Protein AF-A0A481UF11-F1 (afdb_monomer)

Mean predicted aligned error: 14.2 Å

Solvent-accessible surface area (backbone atoms only — not comparable to full-atom values): 9471 Å² total; per-residue (Å²): 133,74,97,80,76,71,58,74,70,55,51,53,53,55,53,54,50,55,52,45,60,68,52,44,58,59,55,49,49,56,69,76,45,82,70,84,82,87,79,93,60,61,72,66,69,70,45,41,66,61,52,52,53,53,50,49,52,51,52,52,50,58,59,70,66,62,57,94,82,57,83,57,68,58,71,79,41,43,70,60,53,51,37,62,72,48,56,70,48,44,66,57,54,62,49,58,66,55,51,53,56,56,52,58,51,48,54,52,44,47,54,50,44,58,67,33,53,48,33,56,74,35,64,58,44,52,50,53,52,50,53,52,51,50,55,51,52,53,56,54,59,75,46,44,70,65,55,52,53,55,52,51,52,53,51,52,54,59,73,75,105

InterPro domains:
  IPR010934 NADH dehydrogenase subunit 5, C-terminal [PF06455] (3-161)

Foldseek 3Di:
DDPPDDDPVVVVVVVVVVVCVVVVVVVVCCVVPVDDDDDDDDPCVVCVVVVVVVVVVVVVVVVVPPDPPPPDPCVVVVVVVVCVVCVNVVVVCVPVVPPVVVVVVVVVCCVPPVVNPCCCVDDVVVVVVVVVVVVVVVVVVVCVVVVVVVVVVVVVVVVVD

Organism: NCBI:txid2545192

Radius of gyration: 43.4 Å; Cα contacts (8 Å, |Δi|>4): 19; chains: 1; bounding box: 105×47×104 Å

pLDDT: mean 84.12, std 10.59, range [31.5, 96.81]

Structure (mmCIF, N/CA/C/O backbone):
data_AF-A0A481UF11-F1
#
_entry.id   AF-A0A481UF11-F1
#
loop_
_atom_site.group_PDB
_atom_site.id
_atom_site.type_symbol
_atom_site.label_atom_id
_atom_site.label_alt_id
_atom_site.label_comp_id
_atom_site.label_asym_id
_atom_site.label_entity_id
_atom_site.label_seq_id
_atom_site.pdbx_PDB_ins_code
_atom_site.Cartn_x
_atom_site.Cartn_y
_atom_site.Cartn_z
_atom_site.occupancy
_atom_site.B_iso_or_equiv
_atom_site.auth_seq_id
_atom_site.auth_comp_id
_atom_site.auth_asym_id
_atom_site.auth_atom_id
_atom_site.pdbx_PDB_model_num
ATOM 1 N N . PHE A 1 1 ? 36.991 -6.828 -10.185 1.00 45.00 1 PHE A N 1
ATOM 2 C CA . PHE A 1 1 ? 36.605 -7.565 -8.972 1.00 45.00 1 PHE A CA 1
ATOM 3 C C . PHE A 1 1 ? 37.321 -8.892 -8.979 1.00 45.00 1 PHE A C 1
ATOM 5 O O . PHE A 1 1 ? 37.055 -9.741 -9.819 1.00 45.00 1 PHE A O 1
ATOM 12 N N . SER A 1 2 ? 38.340 -8.981 -8.139 1.00 31.50 2 SER A N 1
ATOM 13 C CA . SER A 1 2 ? 39.109 -10.188 -7.877 1.00 31.50 2 SER A CA 1
ATOM 14 C C . SER A 1 2 ? 38.184 -11.321 -7.431 1.00 31.50 2 SER A C 1
ATOM 16 O O . SER A 1 2 ? 37.355 -11.120 -6.551 1.00 31.50 2 SER A O 1
ATOM 18 N N . LEU A 1 3 ? 38.368 -12.520 -7.985 1.00 50.72 3 LEU A N 1
ATOM 19 C CA . LEU A 1 3 ? 37.760 -13.791 -7.547 1.00 50.72 3 LEU A CA 1
ATOM 20 C C . LEU A 1 3 ? 38.248 -14.242 -6.148 1.00 50.72 3 LEU A C 1
ATOM 22 O O . LEU A 1 3 ? 38.337 -15.431 -5.865 1.00 50.72 3 LEU A O 1
ATOM 26 N N . LEU A 1 4 ? 38.626 -13.296 -5.290 1.00 56.78 4 LEU A N 1
ATOM 27 C CA . LEU A 1 4 ? 39.258 -13.526 -3.991 1.00 56.78 4 LEU A CA 1
ATOM 28 C C . LEU A 1 4 ? 38.323 -13.219 -2.813 1.00 56.78 4 LEU A C 1
ATOM 30 O O . LEU A 1 4 ? 38.804 -13.136 -1.690 1.00 56.78 4 LEU A O 1
ATOM 34 N N . ASP A 1 5 ? 37.009 -13.101 -3.042 1.00 55.34 5 ASP A N 1
ATOM 35 C CA . ASP A 1 5 ? 36.042 -12.879 -1.963 1.00 55.34 5 ASP A CA 1
ATOM 36 C C . ASP A 1 5 ? 35.141 -14.093 -1.673 1.00 55.34 5 ASP A C 1
ATOM 38 O O . ASP A 1 5 ? 34.208 -14.426 -2.401 1.00 55.34 5 ASP A O 1
ATOM 42 N N . SER A 1 6 ? 35.413 -14.652 -0.489 1.00 65.12 6 SER A N 1
ATOM 43 C CA . SER A 1 6 ? 34.509 -15.221 0.526 1.00 65.12 6 SER A CA 1
ATOM 44 C C . SER A 1 6 ? 33.738 -16.529 0.260 1.00 65.12 6 SER A C 1
ATOM 46 O O . SER A 1 6 ? 32.756 -16.588 -0.468 1.00 65.12 6 SER A O 1
ATOM 48 N N . SER A 1 7 ? 34.126 -17.552 1.036 1.00 75.06 7 SER A N 1
ATOM 49 C CA . SER A 1 7 ? 33.456 -18.835 1.317 1.00 75.06 7 SER A CA 1
ATOM 50 C C . SER A 1 7 ? 32.977 -19.656 0.107 1.00 75.06 7 SER A C 1
ATOM 52 O O . SER A 1 7 ? 32.045 -19.293 -0.608 1.00 75.06 7 SER A O 1
ATOM 54 N N . GLU A 1 8 ? 33.534 -20.860 -0.061 1.00 78.00 8 GLU A N 1
ATOM 55 C CA . GLU A 1 8 ? 33.107 -21.795 -1.117 1.00 78.00 8 GLU A CA 1
ATOM 56 C C . GLU A 1 8 ? 31.597 -22.080 -1.108 1.00 78.00 8 GLU A C 1
ATOM 58 O O . GLU A 1 8 ? 31.006 -22.324 -2.159 1.00 78.00 8 GLU A O 1
ATOM 63 N N . LEU A 1 9 ? 30.961 -22.048 0.068 1.00 82.44 9 LEU A N 1
ATOM 64 C CA . LEU A 1 9 ? 29.522 -22.271 0.220 1.00 82.44 9 LEU A CA 1
ATOM 65 C C . LEU A 1 9 ? 28.692 -21.169 -0.455 1.00 82.44 9 LEU A C 1
ATOM 67 O O . LEU A 1 9 ? 27.727 -21.481 -1.153 1.00 82.44 9 LEU A O 1
ATOM 71 N N . MET A 1 10 ? 29.083 -19.900 -0.310 1.00 86.31 10 MET A N 1
ATOM 72 C CA . MET A 1 10 ? 28.387 -18.789 -0.963 1.00 86.31 10 MET A CA 1
ATOM 73 C C . MET A 1 10 ? 28.589 -18.830 -2.480 1.00 86.31 10 MET A C 1
ATOM 75 O O . MET A 1 10 ? 27.622 -18.688 -3.227 1.00 86.31 10 MET A O 1
ATOM 79 N N . LEU A 1 11 ? 29.812 -19.116 -2.941 1.00 83.56 11 LEU A N 1
ATOM 80 C CA . LEU A 1 11 ? 30.114 -19.243 -4.371 1.00 83.56 11 LEU A CA 1
ATOM 81 C C . LEU A 1 11 ? 29.326 -20.385 -5.029 1.00 83.56 11 LEU A C 1
ATOM 83 O O . LEU A 1 11 ? 28.784 -20.203 -6.119 1.00 83.56 11 LEU A O 1
ATOM 87 N N . LYS A 1 12 ? 29.189 -21.535 -4.351 1.00 83.81 12 LYS A N 1
ATOM 88 C CA . LYS A 1 12 ? 28.344 -22.649 -4.819 1.00 83.81 12 LYS A CA 1
ATOM 89 C C . LYS A 1 12 ? 26.872 -22.233 -4.931 1.00 83.81 12 LYS A C 1
ATOM 91 O O . LYS A 1 12 ? 26.229 -22.556 -5.928 1.00 83.81 12 LYS A O 1
ATOM 96 N N . GLY A 1 13 ? 26.355 -21.475 -3.960 1.00 86.38 13 GLY A N 1
ATOM 97 C CA . GLY A 1 13 ? 24.985 -20.948 -3.984 1.00 86.38 13 GLY A CA 1
ATOM 98 C C . GLY A 1 13 ? 24.738 -19.944 -5.115 1.00 86.38 13 GLY A C 1
ATOM 99 O O . GLY A 1 13 ? 23.799 -20.103 -5.894 1.00 86.38 13 GLY A O 1
ATOM 100 N N . MET A 1 14 ? 25.610 -18.941 -5.259 1.00 88.94 14 MET A N 1
ATOM 101 C CA . MET A 1 14 ? 25.500 -17.928 -6.317 1.00 88.94 14 MET A CA 1
ATOM 102 C C . MET A 1 14 ? 25.657 -18.545 -7.714 1.00 88.94 14 MET A C 1
ATOM 104 O O . MET A 1 14 ? 24.909 -18.194 -8.624 1.00 88.94 14 MET A O 1
ATOM 108 N N . GLY A 1 15 ? 26.572 -19.507 -7.881 1.00 86.94 15 GLY A N 1
ATOM 109 C CA . GLY A 1 15 ? 26.762 -20.230 -9.141 1.00 86.94 15 GLY A CA 1
ATOM 110 C C . GLY A 1 15 ? 25.525 -21.026 -9.569 1.00 86.94 15 GLY A C 1
ATOM 111 O O . GLY A 1 15 ? 25.126 -20.961 -10.732 1.00 86.94 15 GLY A O 1
ATOM 112 N N . GLY A 1 16 ? 24.868 -21.709 -8.624 1.00 89.38 16 GLY A N 1
ATOM 113 C CA . GLY A 1 16 ? 23.602 -22.399 -8.882 1.00 89.38 16 GLY A CA 1
ATOM 114 C C . GLY A 1 16 ? 22.496 -21.444 -9.343 1.00 89.38 16 GLY A C 1
ATOM 115 O O . GLY A 1 16 ? 21.798 -21.731 -10.316 1.00 89.38 16 GLY A O 1
ATOM 116 N N . LEU A 1 17 ? 22.376 -20.275 -8.706 1.00 89.75 17 LEU A N 1
ATOM 117 C CA . LEU A 1 17 ? 21.393 -19.258 -9.094 1.00 89.75 17 LEU A CA 1
ATOM 118 C C . LEU A 1 17 ? 21.642 -18.716 -10.509 1.00 89.75 17 LEU A C 1
ATOM 120 O O . LEU A 1 17 ? 20.696 -18.611 -11.286 1.00 89.75 17 LEU A O 1
ATOM 124 N N . ILE A 1 18 ? 22.895 -18.424 -10.878 1.00 90.38 18 ILE A N 1
ATOM 125 C CA . ILE A 1 18 ? 23.234 -17.935 -12.228 1.00 90.38 18 ILE A CA 1
ATOM 126 C C . ILE A 1 18 ? 22.834 -18.963 -13.293 1.00 90.38 18 ILE A C 1
ATOM 128 O O . ILE A 1 18 ? 22.246 -18.596 -14.311 1.00 90.38 18 ILE A O 1
ATOM 132 N N . PHE A 1 19 ? 23.091 -20.251 -13.044 1.00 90.06 19 PHE A N 1
ATOM 133 C CA . PHE A 1 19 ? 22.690 -21.318 -13.959 1.00 90.06 19 PHE A CA 1
ATOM 134 C C . PHE A 1 19 ? 21.167 -21.343 -14.165 1.00 90.06 19 PHE A C 1
ATOM 136 O O . PHE A 1 19 ? 20.691 -21.364 -15.302 1.00 90.06 19 PHE A O 1
ATOM 143 N N . PHE A 1 20 ? 20.389 -21.258 -13.082 1.00 90.62 20 PHE A N 1
ATOM 144 C CA . PHE A 1 20 ? 18.928 -21.232 -13.177 1.00 90.62 20 PHE A CA 1
ATOM 145 C C . PHE A 1 20 ? 18.383 -19.994 -13.886 1.00 90.62 20 PHE A C 1
ATOM 147 O O . PHE A 1 20 ? 17.392 -20.112 -14.598 1.00 90.62 20 PHE A O 1
ATOM 154 N N . VAL A 1 21 ? 19.008 -18.824 -1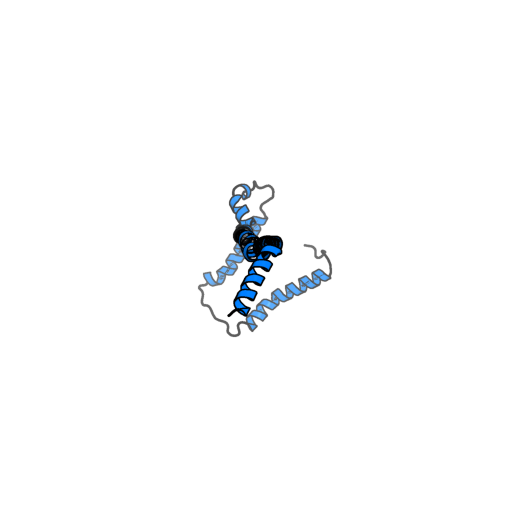3.749 1.00 91.00 21 VAL A N 1
ATOM 155 C CA . VAL A 1 21 ? 18.550 -17.616 -14.455 1.00 91.00 21 VAL A CA 1
ATOM 156 C C . VAL A 1 21 ? 18.711 -17.765 -15.973 1.00 91.00 21 VAL A C 1
ATOM 158 O O . VAL A 1 21 ? 17.816 -17.369 -16.719 1.00 91.00 21 VAL A O 1
ATOM 161 N N . ILE A 1 22 ? 19.804 -18.380 -16.439 1.00 89.62 22 ILE A N 1
ATOM 162 C CA . ILE A 1 22 ? 20.081 -18.554 -17.875 1.00 89.62 22 ILE A CA 1
ATOM 163 C C . ILE A 1 22 ? 19.130 -19.581 -18.508 1.00 89.62 22 ILE A C 1
ATOM 165 O O . ILE A 1 22 ? 18.548 -19.319 -19.559 1.00 89.62 22 ILE A O 1
ATOM 169 N N . PHE A 1 23 ? 18.960 -20.746 -17.877 1.00 90.69 23 PHE A N 1
ATOM 170 C CA . PHE A 1 23 ? 18.154 -21.837 -18.442 1.00 90.69 23 PHE A CA 1
ATOM 171 C C . PHE A 1 23 ? 16.672 -21.770 -18.058 1.00 90.69 23 PHE A C 1
ATOM 173 O O . PHE A 1 23 ? 15.813 -22.217 -18.812 1.00 90.69 23 PHE A O 1
ATOM 180 N N . GLY A 1 24 ? 16.345 -21.212 -16.894 1.00 92.00 24 GLY A N 1
ATOM 181 C CA . GLY A 1 24 ? 14.988 -21.220 -16.351 1.00 92.00 24 GLY A CA 1
ATOM 182 C C . GLY A 1 24 ? 14.006 -20.438 -17.215 1.00 92.00 24 GLY A C 1
ATOM 183 O O . GLY A 1 24 ? 12.915 -20.928 -17.488 1.00 92.00 24 GLY A O 1
ATOM 184 N N . GLY A 1 25 ? 14.400 -19.261 -17.707 1.00 85.56 25 GLY A N 1
ATOM 185 C CA . GLY A 1 25 ? 13.520 -18.428 -18.531 1.00 85.56 25 GLY A CA 1
ATOM 186 C C . GLY A 1 25 ? 13.092 -19.110 -19.834 1.00 85.56 25 GLY A C 1
ATOM 187 O O . GLY A 1 25 ? 11.909 -19.101 -20.176 1.00 85.56 25 GLY A O 1
ATOM 188 N N . SER A 1 26 ? 14.030 -19.754 -20.537 1.00 83.19 26 SER A N 1
ATOM 189 C CA . SER A 1 26 ? 13.737 -20.461 -21.789 1.00 83.19 26 SER A CA 1
ATOM 190 C C . SER A 1 26 ? 12.904 -21.720 -21.546 1.00 83.19 26 SER A C 1
ATOM 192 O O . SER A 1 26 ? 11.875 -21.894 -22.199 1.00 83.19 26 SER A O 1
ATOM 194 N N . LEU A 1 27 ? 13.269 -22.538 -20.553 1.00 88.81 27 LEU A N 1
ATOM 195 C CA . LEU A 1 27 ? 12.530 -23.755 -20.200 1.00 88.81 27 LEU A CA 1
ATOM 196 C C . LEU A 1 27 ? 11.084 -23.455 -19.783 1.00 88.81 27 LEU A C 1
ATOM 198 O O . LEU A 1 27 ? 10.157 -24.106 -20.262 1.00 88.81 27 LEU A O 1
ATOM 202 N N . ILE A 1 28 ? 10.874 -22.446 -18.932 1.00 87.50 28 ILE A N 1
ATOM 203 C CA . ILE A 1 28 ? 9.533 -22.060 -18.469 1.00 87.50 28 ILE A CA 1
ATOM 204 C C . ILE A 1 28 ? 8.702 -21.516 -19.632 1.00 87.50 28 ILE A C 1
ATOM 206 O O . ILE A 1 28 ? 7.527 -21.859 -19.745 1.00 87.50 28 ILE A O 1
ATOM 210 N N . SER A 1 29 ? 9.295 -20.723 -20.531 1.00 86.06 29 SER A N 1
ATOM 211 C CA . SER A 1 29 ? 8.566 -20.191 -21.688 1.00 86.06 29 SER A CA 1
ATOM 212 C C . SER A 1 29 ? 8.038 -21.294 -22.611 1.00 86.06 29 SER A C 1
ATOM 214 O O . SER A 1 29 ? 6.901 -21.204 -23.069 1.00 86.06 29 SER A O 1
ATOM 216 N N . TRP A 1 30 ? 8.813 -22.364 -22.821 1.00 84.81 30 TRP A N 1
ATOM 217 C CA . TRP A 1 30 ? 8.397 -23.512 -23.630 1.00 84.81 30 TRP A CA 1
ATOM 218 C C . TRP A 1 30 ? 7.336 -24.373 -22.944 1.00 84.81 30 TRP A C 1
ATOM 220 O O . TRP A 1 30 ? 6.458 -24.902 -23.619 1.00 84.81 30 TRP A O 1
ATOM 230 N N . LEU A 1 31 ? 7.394 -24.507 -21.615 1.00 87.25 31 LEU A N 1
ATOM 231 C CA . LEU A 1 31 ? 6.401 -25.272 -20.856 1.00 87.25 31 LEU A CA 1
ATOM 232 C C . LEU A 1 31 ? 5.058 -24.540 -20.742 1.00 87.25 31 LEU A C 1
ATOM 234 O O . LEU A 1 31 ? 4.009 -25.165 -20.869 1.00 87.25 31 LEU A O 1
ATOM 238 N N . VAL A 1 32 ? 5.082 -23.230 -20.482 1.00 90.25 32 VAL A N 1
ATOM 239 C CA . VAL A 1 32 ? 3.869 -22.436 -20.218 1.00 90.25 32 VAL A CA 1
ATOM 240 C C . VAL A 1 32 ? 3.156 -22.032 -21.510 1.00 90.25 32 VAL A C 1
ATOM 242 O O . VAL A 1 32 ? 1.928 -21.965 -21.526 1.00 90.25 32 VAL A O 1
ATOM 245 N N . PHE A 1 33 ? 3.893 -21.791 -22.599 1.00 81.69 33 PHE A N 1
ATOM 246 C CA . PHE A 1 33 ? 3.321 -21.365 -23.879 1.00 81.69 33 PHE A CA 1
ATOM 247 C C . PHE A 1 33 ? 3.544 -22.416 -24.979 1.00 81.69 33 PHE A C 1
ATOM 249 O O . PHE A 1 33 ? 4.423 -22.241 -25.825 1.00 81.69 33 PHE A O 1
ATOM 256 N N . PRO A 1 34 ? 2.730 -23.491 -25.029 1.00 75.88 34 PRO A N 1
ATOM 257 C CA . PRO A 1 34 ? 2.858 -24.531 -26.054 1.00 75.88 34 PRO A CA 1
ATOM 258 C C . PRO A 1 34 ? 2.520 -24.030 -27.470 1.00 75.88 34 PRO A C 1
ATOM 260 O O . PRO A 1 34 ? 2.966 -24.614 -28.454 1.00 75.88 34 PRO A O 1
ATOM 263 N N . THR A 1 35 ? 1.759 -22.937 -27.595 1.00 81.88 35 THR A N 1
ATOM 264 C CA . THR A 1 35 ? 1.443 -22.289 -28.878 1.00 81.88 35 THR A CA 1
ATOM 265 C C . THR A 1 35 ? 1.949 -20.842 -28.883 1.00 81.88 35 THR A C 1
ATOM 267 O O . THR A 1 35 ? 1.358 -20.000 -28.198 1.00 81.88 35 THR A O 1
ATOM 270 N N . PRO A 1 36 ? 3.013 -20.511 -29.638 1.00 76.00 36 PRO A N 1
ATOM 271 C CA . PRO A 1 36 ? 3.526 -19.147 -29.688 1.00 76.00 36 PRO A CA 1
ATOM 272 C C . PRO A 1 36 ? 2.546 -18.228 -30.430 1.00 76.00 36 PRO A C 1
ATOM 274 O O . PRO A 1 36 ? 2.215 -18.463 -31.592 1.00 76.00 36 PRO A O 1
ATOM 277 N N . TYR A 1 37 ? 2.098 -17.155 -29.774 1.00 80.44 37 TYR A N 1
ATOM 278 C CA . TYR A 1 37 ? 1.286 -16.117 -30.411 1.00 80.44 37 TYR A CA 1
ATOM 279 C C . TYR A 1 37 ? 2.188 -15.134 -31.171 1.00 80.44 37 TYR A C 1
ATOM 281 O O . TYR A 1 37 ? 3.056 -14.490 -30.577 1.00 80.44 37 TYR A O 1
ATOM 289 N N . LEU A 1 38 ? 2.001 -15.014 -32.489 1.00 82.56 38 LEU A N 1
ATOM 290 C CA . LEU A 1 38 ? 2.772 -14.090 -33.321 1.00 82.56 38 LEU A CA 1
ATOM 291 C C . LEU A 1 38 ? 2.120 -12.702 -33.308 1.00 82.56 38 LEU A C 1
ATOM 293 O O . LEU A 1 38 ? 1.019 -12.514 -33.818 1.00 82.56 38 LEU A O 1
ATOM 297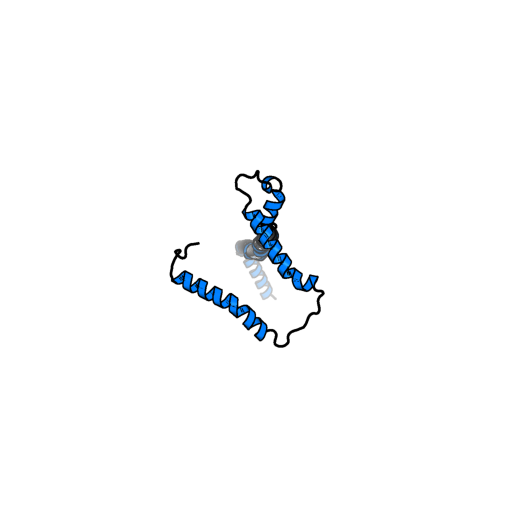 N N . ILE A 1 39 ? 2.826 -11.718 -32.745 1.00 84.81 39 ILE A N 1
ATOM 298 C CA . ILE A 1 39 ? 2.374 -10.324 -32.673 1.00 84.81 39 ILE A CA 1
ATOM 299 C C . ILE A 1 39 ? 3.082 -9.517 -33.772 1.00 84.81 39 ILE A C 1
ATOM 301 O O . ILE A 1 39 ? 4.292 -9.286 -33.708 1.00 84.81 39 ILE A O 1
ATOM 305 N N . CYS A 1 40 ? 2.331 -9.065 -34.779 1.00 87.50 40 CYS A N 1
ATOM 306 C CA . CYS A 1 40 ? 2.835 -8.178 -35.831 1.00 87.50 40 CYS A CA 1
ATOM 307 C C . CYS A 1 40 ? 2.859 -6.722 -35.342 1.00 87.50 40 CYS A C 1
ATOM 309 O O . CYS A 1 40 ? 1.857 -6.016 -35.424 1.00 87.50 40 CYS A O 1
ATOM 311 N N . LEU A 1 41 ? 4.009 -6.272 -34.839 1.00 88.38 41 LEU A N 1
ATOM 312 C CA . LEU A 1 41 ? 4.246 -4.883 -34.428 1.00 88.38 41 LEU A CA 1
ATOM 313 C C . LEU A 1 41 ? 5.135 -4.158 -35.453 1.00 88.38 41 LEU A C 1
ATOM 315 O O . LEU A 1 41 ? 6.040 -4.783 -36.015 1.00 88.38 41 LEU A O 1
ATOM 319 N N . PRO A 1 42 ? 4.942 -2.842 -35.677 1.00 91.06 42 PRO A N 1
ATOM 320 C CA . PRO A 1 42 ? 5.876 -2.043 -36.464 1.00 91.06 42 PRO A CA 1
ATOM 321 C C . PRO A 1 42 ? 7.272 -2.070 -35.824 1.00 91.06 42 PRO A C 1
ATOM 323 O O . PRO A 1 42 ? 7.405 -2.157 -34.600 1.00 91.06 42 PRO A O 1
ATOM 326 N N . MET A 1 43 ? 8.318 -1.964 -36.651 1.00 89.38 43 MET A N 1
ATOM 327 C CA . MET A 1 43 ? 9.714 -2.188 -36.240 1.00 89.38 43 MET A CA 1
ATOM 328 C C . MET A 1 43 ? 10.128 -1.375 -35.004 1.00 89.38 43 MET A C 1
ATOM 330 O O . MET A 1 43 ? 10.812 -1.896 -34.124 1.00 89.38 43 MET A O 1
ATOM 334 N N . MET A 1 44 ? 9.643 -0.134 -34.892 1.00 92.81 44 MET A N 1
ATOM 335 C CA . MET A 1 44 ? 9.908 0.728 -33.738 1.00 92.81 44 MET A CA 1
ATOM 336 C C . MET A 1 44 ? 9.404 0.107 -32.430 1.00 92.81 44 MET A C 1
ATOM 338 O O . MET A 1 44 ? 10.172 -0.006 -31.483 1.00 92.81 44 MET A O 1
ATOM 342 N N . MET A 1 45 ? 8.150 -0.360 -32.384 1.00 89.88 45 MET A N 1
ATOM 343 C CA . MET A 1 45 ? 7.554 -0.956 -31.179 1.00 89.88 45 MET A CA 1
ATOM 344 C C . MET A 1 45 ? 8.226 -2.275 -30.791 1.00 89.88 45 MET A C 1
ATOM 346 O O . MET A 1 45 ? 8.422 -2.533 -29.606 1.00 89.88 45 MET A O 1
ATOM 350 N N . LYS A 1 46 ? 8.637 -3.083 -31.777 1.00 86.81 46 LYS A N 1
ATOM 351 C CA . LYS A 1 46 ? 9.316 -4.363 -31.529 1.00 86.81 46 LYS A CA 1
ATOM 352 C C . LYS A 1 46 ? 10.667 -4.190 -30.819 1.00 86.81 46 LYS A C 1
ATOM 354 O O . LYS A 1 46 ? 11.066 -5.069 -30.061 1.00 86.81 46 LYS A O 1
ATOM 359 N N . LEU A 1 47 ? 11.357 -3.068 -31.039 1.00 94.44 47 LEU A N 1
ATOM 360 C CA . LEU A 1 47 ? 12.670 -2.785 -30.449 1.00 94.44 47 LEU A CA 1
ATOM 361 C C . LEU A 1 47 ? 12.630 -1.874 -29.210 1.00 94.44 47 LEU A C 1
ATOM 363 O O . LEU A 1 47 ? 13.667 -1.699 -28.569 1.00 94.44 47 LEU A O 1
ATOM 367 N N . MET A 1 48 ? 11.469 -1.326 -28.826 1.00 93.44 48 MET A N 1
ATOM 368 C CA . MET A 1 48 ? 11.380 -0.347 -27.729 1.00 93.44 48 MET A CA 1
ATOM 369 C C . MET A 1 48 ? 11.949 -0.855 -26.405 1.00 93.44 48 MET A C 1
ATOM 371 O O . MET A 1 48 ? 12.636 -0.108 -25.716 1.00 93.44 48 MET A O 1
ATOM 375 N N . VAL A 1 49 ? 11.705 -2.118 -26.050 1.00 93.06 49 VAL A N 1
ATOM 376 C CA . VAL A 1 49 ? 12.170 -2.677 -24.769 1.00 93.06 49 VAL A CA 1
ATOM 377 C C . VAL A 1 49 ? 13.697 -2.644 -24.679 1.00 93.06 49 VAL A C 1
ATOM 379 O O . VAL A 1 49 ? 14.245 -2.191 -23.678 1.00 93.06 49 VAL A O 1
ATOM 382 N N . LEU A 1 50 ? 14.390 -3.047 -25.748 1.00 94.44 50 LEU A N 1
ATOM 383 C CA . LEU A 1 50 ? 15.854 -3.005 -25.806 1.00 94.44 50 LEU A CA 1
ATOM 384 C C . LEU A 1 50 ? 16.373 -1.566 -25.726 1.00 94.44 50 LEU A C 1
ATOM 386 O O . LEU A 1 50 ? 17.319 -1.299 -24.987 1.00 94.44 50 LEU A O 1
ATOM 390 N N . LEU A 1 51 ? 15.732 -0.635 -26.440 1.00 95.62 51 LEU A N 1
ATOM 391 C CA . LEU A 1 51 ? 16.105 0.780 -26.412 1.00 95.62 51 LEU A CA 1
ATOM 392 C C . LEU A 1 51 ? 15.956 1.379 -25.007 1.00 95.62 51 LEU A C 1
ATOM 394 O O . LEU A 1 51 ? 16.872 2.046 -24.536 1.00 95.62 51 LEU A O 1
ATOM 398 N N . VAL A 1 52 ? 14.850 1.106 -24.308 1.00 96.44 52 VAL A N 1
ATOM 399 C CA . VAL A 1 52 ? 14.616 1.603 -22.941 1.00 96.44 52 VAL A CA 1
ATOM 400 C C . VAL A 1 52 ? 15.625 1.017 -21.952 1.00 96.44 52 VAL A C 1
ATOM 402 O O . VAL A 1 52 ? 16.127 1.755 -21.108 1.00 96.44 52 VAL A O 1
ATOM 405 N N . ILE A 1 53 ? 15.976 -0.270 -22.068 1.00 96.81 53 ILE A N 1
ATOM 406 C CA . ILE A 1 53 ? 16.990 -0.898 -21.202 1.00 96.81 53 ILE A CA 1
ATOM 407 C C . ILE A 1 53 ? 18.362 -0.244 -21.407 1.00 96.81 53 ILE A C 1
ATOM 409 O O . ILE A 1 53 ? 19.021 0.111 -20.431 1.00 96.81 53 ILE A O 1
ATOM 413 N N . LEU A 1 54 ? 18.783 -0.043 -22.661 1.00 96.50 54 LEU A N 1
ATOM 414 C CA . LEU A 1 54 ? 20.065 0.596 -22.972 1.00 96.50 54 LEU A CA 1
ATOM 415 C C . LEU A 1 54 ? 20.108 2.054 -22.498 1.00 96.50 54 LEU A C 1
ATOM 417 O O . LEU A 1 54 ? 21.092 2.468 -21.887 1.00 96.50 54 LEU A O 1
ATOM 421 N N . LEU A 1 55 ? 19.034 2.816 -22.722 1.00 96.06 55 LEU A N 1
ATOM 422 C CA . LEU A 1 55 ? 18.916 4.190 -22.229 1.00 96.06 55 LEU A CA 1
ATOM 423 C C . LEU A 1 55 ? 18.918 4.244 -20.697 1.00 96.06 55 LEU A C 1
ATOM 425 O O . LEU A 1 55 ? 19.588 5.095 -20.120 1.00 96.06 55 LEU A O 1
ATOM 429 N N . GLY A 1 56 ? 18.222 3.321 -20.030 1.00 96.69 56 GLY A N 1
ATOM 430 C CA . GLY A 1 56 ? 18.204 3.216 -18.572 1.00 96.69 56 GLY A CA 1
ATOM 431 C C . GLY A 1 56 ? 19.584 2.906 -17.991 1.00 96.69 56 GLY A C 1
ATOM 432 O O . GLY A 1 56 ? 20.006 3.563 -17.043 1.00 96.69 56 GLY A O 1
ATOM 433 N N . ALA A 1 57 ? 20.320 1.967 -18.594 1.00 94.75 57 ALA A N 1
ATOM 434 C CA . ALA A 1 57 ? 21.692 1.651 -18.199 1.00 94.75 57 ALA A CA 1
ATOM 435 C C . ALA A 1 57 ? 22.638 2.843 -18.411 1.00 94.75 57 ALA A 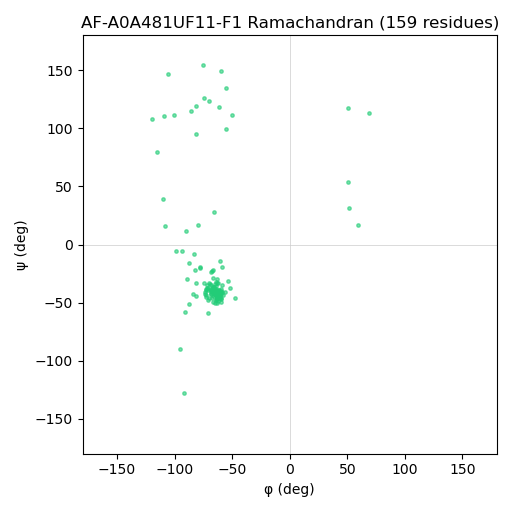C 1
ATOM 437 O O . ALA A 1 57 ? 23.439 3.158 -17.531 1.00 94.75 57 ALA A O 1
ATOM 438 N N . TRP A 1 58 ? 22.509 3.545 -19.542 1.00 92.69 58 TRP A N 1
ATOM 439 C CA . TRP A 1 58 ? 23.293 4.745 -19.837 1.00 92.69 58 TRP A CA 1
ATOM 440 C C . TRP A 1 58 ? 23.025 5.868 -18.828 1.00 92.69 58 TRP A C 1
ATOM 442 O O . TRP A 1 58 ? 23.960 6.443 -18.273 1.00 92.69 58 TRP A O 1
ATOM 452 N N . LEU A 1 59 ? 21.753 6.166 -18.547 1.00 90.94 59 LEU A N 1
ATOM 453 C CA . LEU A 1 59 ? 21.368 7.175 -17.558 1.00 90.94 59 LEU A CA 1
ATOM 454 C C . LEU A 1 59 ? 21.822 6.785 -16.148 1.00 90.94 59 LEU A C 1
ATOM 456 O O . LEU A 1 59 ? 22.364 7.624 -15.435 1.00 90.94 59 LEU A O 1
ATOM 460 N N . GLY A 1 60 ? 21.662 5.517 -15.760 1.00 90.81 60 GLY A N 1
ATOM 461 C CA . GLY A 1 60 ? 22.141 5.006 -14.475 1.00 90.81 60 GLY A CA 1
ATOM 462 C C . GLY A 1 60 ? 23.656 5.153 -14.319 1.00 90.81 60 GLY A C 1
ATOM 463 O O . GLY A 1 60 ? 24.126 5.585 -13.268 1.00 90.81 60 GLY A O 1
ATOM 464 N N . TYR A 1 61 ? 24.416 4.883 -15.384 1.00 89.06 61 TYR A N 1
ATOM 465 C CA . TYR A 1 61 ? 25.860 5.099 -15.401 1.00 89.06 61 TYR A CA 1
ATOM 466 C C . TYR A 1 61 ? 26.219 6.582 -15.228 1.00 89.06 61 TYR A C 1
ATOM 468 O O . TYR A 1 61 ? 27.041 6.911 -14.375 1.00 89.06 61 TYR A O 1
ATOM 476 N N . LEU A 1 62 ? 25.552 7.488 -15.953 1.00 84.81 62 LEU A N 1
ATOM 477 C CA . LEU A 1 62 ? 25.751 8.934 -15.790 1.00 84.81 62 LEU A CA 1
ATOM 478 C C . LEU A 1 62 ? 25.445 9.407 -14.361 1.00 84.81 62 LEU A C 1
ATOM 480 O O . LEU A 1 62 ? 26.196 10.211 -13.818 1.00 84.81 62 LEU A O 1
ATOM 484 N N . VAL A 1 63 ? 24.385 8.884 -13.735 1.00 83.44 63 VAL A N 1
ATOM 485 C CA . VAL A 1 63 ? 24.045 9.190 -12.335 1.00 83.44 63 VAL A CA 1
ATOM 486 C C . VAL A 1 63 ? 25.114 8.663 -11.374 1.00 83.44 63 VAL A C 1
ATOM 488 O O . VAL A 1 63 ? 25.459 9.351 -10.420 1.00 83.44 63 VAL A O 1
ATOM 491 N N . SER A 1 64 ? 25.677 7.478 -11.631 1.00 83.44 64 SER A N 1
ATOM 492 C CA . SER A 1 64 ? 26.723 6.892 -10.778 1.00 83.44 64 SER A CA 1
ATOM 493 C C . SER A 1 64 ? 28.056 7.647 -10.812 1.00 83.44 64 SER A C 1
ATOM 495 O O . SER A 1 64 ? 28.826 7.563 -9.860 1.00 83.44 64 SER A O 1
ATOM 497 N N . LEU A 1 65 ? 28.321 8.394 -11.889 1.00 81.69 65 LEU A N 1
ATOM 498 C CA . LEU A 1 65 ? 29.528 9.208 -12.041 1.00 81.69 65 LEU A CA 1
ATOM 499 C C . LEU A 1 65 ? 29.432 10.580 -11.361 1.00 81.69 65 LEU A C 1
ATOM 501 O O . LEU A 1 65 ? 30.441 11.283 -11.302 1.00 81.69 65 LEU A O 1
ATOM 505 N N . VAL A 1 66 ? 28.252 10.972 -10.862 1.00 75.75 66 VAL A N 1
ATOM 506 C CA . VAL A 1 66 ? 28.104 12.219 -10.101 1.00 75.75 66 VAL A CA 1
ATOM 507 C C . VAL A 1 66 ? 28.973 12.118 -8.854 1.00 75.75 66 VAL A C 1
ATOM 509 O O . VAL A 1 66 ? 28.810 11.227 -8.019 1.00 75.75 66 VAL A O 1
ATOM 512 N N . SER A 1 67 ? 29.943 13.018 -8.760 1.00 67.50 67 SER A N 1
ATOM 513 C CA . SER A 1 67 ? 30.939 13.000 -7.701 1.00 67.50 67 SER A CA 1
ATOM 514 C C . SER A 1 67 ? 30.344 13.505 -6.386 1.00 67.50 67 SER A C 1
ATOM 516 O O . SER A 1 67 ? 29.427 14.326 -6.368 1.00 67.50 67 SER A O 1
ATOM 518 N N . LEU A 1 68 ? 30.915 13.073 -5.257 1.00 60.22 68 LEU A N 1
ATOM 519 C CA . LEU A 1 68 ? 30.550 13.567 -3.919 1.00 60.22 68 LEU A CA 1
ATOM 520 C C . LEU A 1 68 ? 30.775 15.086 -3.743 1.00 60.22 68 LEU A C 1
ATOM 522 O O . LEU A 1 68 ? 30.293 15.657 -2.769 1.00 60.22 68 LEU A O 1
ATOM 526 N N . SER A 1 69 ? 31.510 15.734 -4.654 1.00 58.03 69 SER A N 1
ATOM 527 C CA . SER A 1 69 ? 31.850 17.162 -4.605 1.00 58.03 69 SER A CA 1
ATOM 528 C C . SER A 1 69 ? 30.892 18.079 -5.369 1.00 58.03 69 SER A C 1
ATOM 530 O O . SER A 1 69 ? 31.038 19.299 -5.286 1.00 58.03 69 SER A O 1
ATOM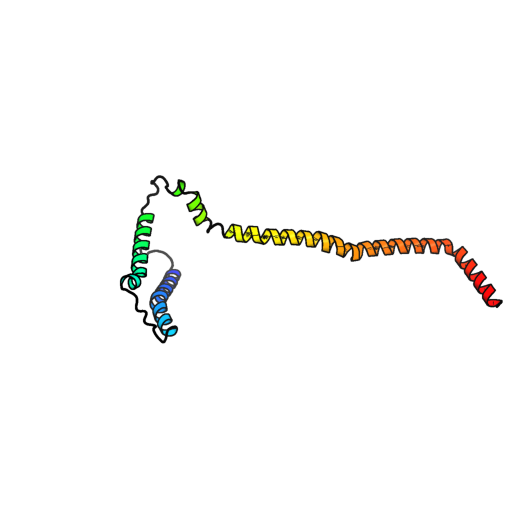 532 N N . ASP A 1 70 ? 29.920 17.537 -6.105 1.00 62.78 70 ASP A N 1
ATOM 533 C CA . ASP A 1 70 ? 28.948 18.364 -6.815 1.00 62.78 70 ASP A CA 1
ATOM 534 C C . ASP A 1 70 ? 27.946 18.964 -5.818 1.00 62.78 70 ASP A C 1
AT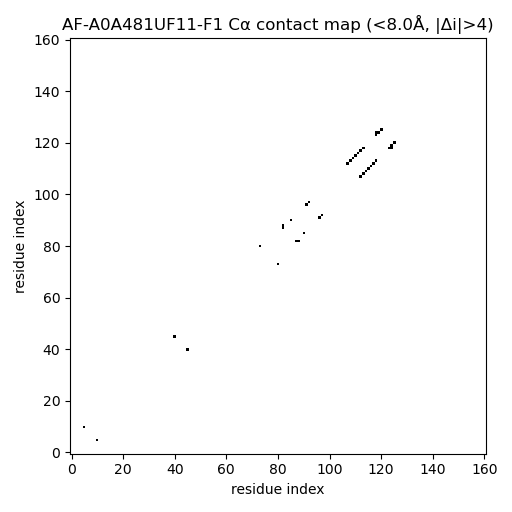OM 536 O O . ASP A 1 70 ? 27.321 18.240 -5.040 1.00 62.78 70 ASP A O 1
ATOM 540 N N . PHE A 1 71 ? 27.778 20.298 -5.831 1.00 61.44 71 PHE A N 1
ATOM 541 C CA . PHE A 1 71 ? 26.759 20.984 -5.026 1.00 61.44 71 PHE A CA 1
ATOM 542 C C . PHE A 1 71 ? 25.412 20.295 -5.246 1.00 61.44 71 PHE A C 1
ATOM 544 O O . PHE A 1 71 ? 24.832 20.335 -6.331 1.00 61.44 71 PHE A O 1
ATOM 551 N N . SER A 1 72 ? 24.941 19.637 -4.195 1.00 62.88 72 SER A N 1
ATOM 552 C CA . SER A 1 72 ? 23.872 18.650 -4.222 1.00 62.88 72 SER A CA 1
ATOM 553 C C . SER A 1 72 ? 22.594 19.211 -4.848 1.00 62.88 72 SER A C 1
ATOM 555 O O . SER A 1 72 ? 21.792 19.877 -4.189 1.00 62.88 72 SER A O 1
ATOM 557 N N . ASN A 1 73 ? 22.360 18.901 -6.124 1.00 61.03 73 ASN A N 1
ATOM 558 C CA . ASN A 1 73 ? 21.070 19.142 -6.773 1.00 61.03 73 ASN A CA 1
ATOM 559 C C . ASN A 1 73 ? 19.929 18.397 -6.051 1.00 61.03 73 ASN A C 1
ATOM 561 O O . ASN A 1 73 ? 18.773 18.802 -6.154 1.00 61.03 73 ASN A O 1
ATOM 565 N N . THR A 1 74 ? 20.251 17.373 -5.252 1.00 64.00 74 THR A N 1
ATOM 566 C CA . THR A 1 74 ? 19.321 16.723 -4.323 1.00 64.00 74 THR A CA 1
ATOM 567 C C . THR A 1 74 ? 18.812 17.677 -3.242 1.00 64.00 74 THR A C 1
ATOM 569 O O . THR A 1 74 ? 17.610 17.674 -3.002 1.00 64.00 74 THR A O 1
ATOM 572 N N . LEU A 1 75 ? 19.654 18.565 -2.683 1.00 63.62 75 LEU A N 1
ATOM 573 C CA . LEU A 1 75 ? 19.213 19.577 -1.709 1.00 63.62 75 LEU A CA 1
ATOM 574 C C . LEU A 1 75 ? 18.198 20.562 -2.307 1.00 63.62 75 LEU A C 1
ATOM 576 O O . LEU A 1 75 ? 17.283 20.995 -1.610 1.00 63.62 75 LEU A O 1
ATOM 580 N N . LYS A 1 76 ? 18.309 20.881 -3.606 1.00 75.56 76 LYS A N 1
ATOM 581 C CA . LYS A 1 76 ? 17.338 21.745 -4.306 1.00 75.56 76 LYS A CA 1
ATOM 582 C C . LYS A 1 76 ? 15.974 21.066 -4.484 1.00 75.56 76 LYS A C 1
ATOM 584 O O . LYS A 1 76 ? 14.951 21.736 -4.407 1.00 75.56 76 LYS A O 1
ATOM 589 N N . PHE A 1 77 ? 15.950 19.745 -4.679 1.00 77.88 77 PHE A N 1
ATOM 590 C CA . PHE A 1 77 ? 14.730 18.939 -4.826 1.00 77.88 77 PHE A CA 1
ATOM 591 C C . PHE A 1 77 ? 14.482 18.020 -3.622 1.00 77.88 77 PHE A C 1
ATOM 593 O O . PHE A 1 77 ? 14.014 16.891 -3.780 1.00 77.88 77 PHE A O 1
ATOM 600 N N . ASN A 1 78 ? 14.757 18.511 -2.411 1.00 81.75 78 ASN A N 1
ATOM 601 C CA . ASN A 1 78 ? 14.653 17.712 -1.189 1.00 81.75 78 ASN A CA 1
ATOM 602 C C . ASN A 1 78 ? 13.252 17.139 -0.944 1.00 81.75 78 ASN A C 1
ATOM 604 O O . ASN A 1 78 ? 13.122 16.015 -0.477 1.00 81.75 78 ASN A O 1
ATOM 608 N N . ASN A 1 79 ? 12.193 17.868 -1.299 1.00 83.88 79 ASN A N 1
ATOM 609 C CA . ASN A 1 79 ? 10.828 17.371 -1.106 1.00 83.88 79 ASN A CA 1
ATOM 610 C C . ASN A 1 79 ? 10.527 16.162 -2.006 1.00 83.88 79 ASN A C 1
ATOM 612 O O . ASN A 1 79 ? 9.895 15.204 -1.570 1.00 83.88 79 ASN A O 1
ATOM 616 N N . LEU A 1 80 ? 11.008 16.187 -3.252 1.00 83.50 80 LEU A N 1
ATOM 617 C CA . LEU A 1 80 ? 10.832 15.085 -4.199 1.00 83.50 80 LEU A CA 1
ATOM 618 C C . LEU A 1 80 ? 11.711 13.892 -3.816 1.00 83.50 80 LEU A C 1
ATOM 620 O O . LEU A 1 80 ? 11.233 12.760 -3.820 1.00 83.50 80 LEU A O 1
ATOM 624 N N . SER A 1 81 ? 12.969 14.131 -3.435 1.00 83.69 81 SER A N 1
ATOM 625 C CA . SER A 1 81 ? 13.863 13.056 -2.992 1.00 83.69 81 SER A CA 1
ATOM 626 C C . SER A 1 81 ? 13.354 12.391 -1.711 1.00 83.69 81 SER A C 1
ATOM 628 O O . SER A 1 81 ? 13.363 11.165 -1.625 1.00 83.69 81 SER A O 1
ATOM 630 N N . PHE A 1 82 ? 12.825 13.171 -0.764 1.00 84.69 82 PHE A N 1
ATOM 631 C CA . PHE A 1 82 ? 12.212 12.662 0.461 1.00 84.69 82 PHE A CA 1
ATOM 632 C C . PHE A 1 82 ? 10.924 11.871 0.190 1.00 84.69 82 PHE A C 1
ATOM 634 O O . PHE A 1 82 ? 10.669 10.846 0.822 1.00 84.69 82 PHE A O 1
ATOM 641 N N . PHE A 1 83 ? 10.117 12.294 -0.785 1.00 84.88 83 PHE A N 1
ATOM 642 C CA . PHE A 1 83 ? 8.915 11.558 -1.175 1.00 84.88 83 PHE A CA 1
ATOM 643 C C . PHE A 1 83 ? 9.239 10.187 -1.792 1.00 84.88 83 PHE A C 1
ATOM 645 O O . PHE A 1 83 ? 8.607 9.187 -1.451 1.00 84.88 83 PHE A O 1
ATOM 652 N N . PHE A 1 84 ? 10.246 10.109 -2.668 1.00 85.25 84 PHE A N 1
ATOM 653 C CA . PHE A 1 84 ? 10.680 8.827 -3.230 1.00 85.25 84 PHE A CA 1
ATOM 654 C C . PHE A 1 84 ? 11.393 7.945 -2.197 1.00 85.25 84 PHE A C 1
ATOM 656 O O . PHE A 1 84 ? 11.173 6.735 -2.189 1.00 85.25 84 PHE A O 1
ATOM 663 N N . SER A 1 85 ? 12.199 8.524 -1.298 1.00 86.31 85 SER A N 1
ATOM 664 C CA . SER A 1 85 ? 12.923 7.756 -0.275 1.00 86.31 85 SER A CA 1
ATOM 665 C C . SER A 1 85 ? 12.006 7.181 0.806 1.00 86.31 85 SER A C 1
ATOM 667 O O . SER A 1 85 ? 12.239 6.073 1.281 1.00 86.31 85 SER A O 1
ATOM 669 N N . SER A 1 86 ? 10.925 7.882 1.153 1.00 83.88 86 SER A N 1
ATOM 670 C CA . SER A 1 86 ? 9.916 7.424 2.119 1.00 83.88 86 SER A CA 1
ATOM 671 C C . SER A 1 86 ? 8.902 6.425 1.542 1.00 83.88 86 SER A C 1
ATOM 673 O O . SER A 1 86 ? 7.847 6.218 2.144 1.00 83.88 86 SER A O 1
ATOM 675 N N . LEU A 1 87 ? 9.199 5.800 0.390 1.00 85.44 87 LEU A N 1
ATOM 676 C CA . LEU A 1 87 ? 8.290 4.893 -0.325 1.00 85.44 87 LEU A CA 1
ATOM 677 C C . LEU A 1 87 ? 6.909 5.532 -0.523 1.00 85.44 87 LEU A C 1
ATOM 679 O O . LEU A 1 87 ? 5.894 4.990 -0.086 1.00 85.44 87 LEU A O 1
ATOM 683 N N . TRP A 1 88 ? 6.873 6.730 -1.115 1.00 83.19 88 TRP A N 1
ATOM 684 C CA . TRP A 1 88 ? 5.639 7.495 -1.350 1.00 83.19 88 TRP A CA 1
ATOM 685 C C . TRP A 1 88 ? 4.766 7.656 -0.097 1.00 83.19 88 TRP A C 1
ATOM 687 O O . TRP A 1 88 ? 3.540 7.699 -0.187 1.00 83.19 88 TRP A O 1
ATOM 697 N N . ASN A 1 89 ? 5.382 7.717 1.088 1.00 83.69 89 ASN A N 1
ATOM 698 C CA . ASN A 1 89 ? 4.679 7.827 2.365 1.00 83.69 89 ASN A CA 1
ATOM 699 C C . ASN A 1 89 ? 3.701 6.657 2.652 1.00 83.69 89 ASN A C 1
ATOM 701 O O . ASN A 1 89 ? 2.836 6.769 3.524 1.00 83.69 89 ASN A O 1
ATOM 705 N N . LEU A 1 90 ? 3.825 5.523 1.944 1.00 83.06 90 LEU A N 1
ATOM 706 C CA . LEU A 1 90 ? 2.908 4.377 2.044 1.00 83.06 90 LEU A CA 1
ATOM 707 C C . LEU A 1 90 ? 2.893 3.767 3.448 1.00 83.06 90 LEU A C 1
ATOM 709 O O . LEU A 1 90 ? 1.829 3.448 3.982 1.00 83.06 90 LEU A O 1
ATOM 713 N N . ASN A 1 91 ? 4.062 3.663 4.082 1.00 77.19 91 ASN A N 1
ATOM 714 C CA . ASN A 1 91 ? 4.172 3.134 5.442 1.00 77.19 91 ASN A CA 1
ATOM 715 C C . ASN A 1 91 ? 3.360 3.976 6.436 1.00 77.19 91 ASN A C 1
ATOM 717 O O . ASN A 1 91 ? 2.653 3.426 7.277 1.00 77.19 91 ASN A O 1
ATOM 721 N N . TYR A 1 92 ? 3.379 5.300 6.297 1.00 80.25 92 TYR 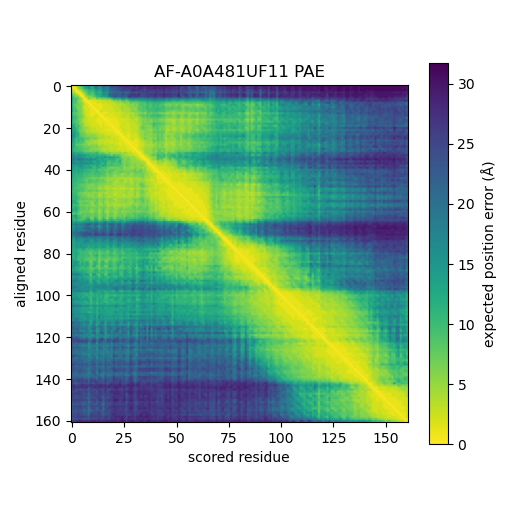A N 1
ATOM 722 C CA . TYR A 1 92 ? 2.642 6.201 7.179 1.00 80.25 92 TYR A CA 1
ATOM 723 C C . TYR A 1 92 ? 1.132 6.164 6.934 1.00 80.25 92 TYR A C 1
ATOM 725 O O . TYR A 1 92 ? 0.359 6.161 7.888 1.00 80.25 92 TYR A O 1
ATOM 733 N N . LEU A 1 93 ? 0.704 6.064 5.672 1.00 80.31 93 LEU A N 1
ATOM 734 C CA . LEU A 1 93 ? -0.711 5.898 5.325 1.00 80.31 93 LEU A CA 1
ATOM 735 C C . LEU A 1 93 ? -1.278 4.579 5.870 1.00 80.31 93 LEU A C 1
ATOM 737 O O . LEU A 1 93 ? -2.356 4.569 6.464 1.00 80.31 93 LEU A O 1
ATOM 741 N N . SER A 1 94 ? -0.537 3.480 5.700 1.00 78.56 94 SER A N 1
ATOM 742 C CA . SER A 1 94 ? -0.978 2.146 6.129 1.00 78.56 94 SER A CA 1
ATOM 743 C C . SER A 1 94 ? -1.048 1.991 7.651 1.00 78.56 94 SER A C 1
ATOM 745 O O . SER A 1 94 ? -1.948 1.327 8.157 1.00 78.56 94 SER A O 1
ATOM 747 N N . THR A 1 95 ? -0.139 2.627 8.392 1.00 79.88 95 THR A N 1
ATOM 748 C CA . THR A 1 95 ? -0.057 2.479 9.851 1.00 79.88 95 THR A CA 1
ATOM 749 C C . THR A 1 95 ? -0.956 3.468 10.586 1.00 79.88 95 THR A C 1
ATOM 751 O O . THR A 1 95 ? -1.769 3.050 11.409 1.00 79.88 95 THR A O 1
ATOM 754 N N . PHE A 1 96 ? -0.877 4.767 10.281 1.00 74.56 96 PHE A N 1
ATOM 755 C CA . PHE A 1 96 ? -1.612 5.774 11.050 1.00 74.56 96 PHE A CA 1
ATOM 756 C C . PHE A 1 96 ? -3.115 5.772 10.772 1.00 74.56 96 PHE A C 1
ATOM 758 O O . PHE A 1 96 ? -3.904 5.887 11.709 1.00 74.56 96 PHE A O 1
ATOM 765 N N . GLY A 1 97 ? -3.525 5.613 9.511 1.00 75.62 97 GLY A N 1
ATOM 766 C CA . GLY A 1 97 ? -4.942 5.647 9.144 1.00 75.62 97 GLY A CA 1
ATOM 767 C C . GLY A 1 97 ? -5.721 4.445 9.671 1.00 75.62 97 GLY A C 1
ATOM 768 O O . GLY A 1 97 ? -6.847 4.592 10.131 1.00 75.62 97 GLY A O 1
ATOM 769 N N . VAL A 1 98 ? -5.122 3.255 9.644 1.00 80.62 98 VAL A N 1
ATOM 770 C CA . VAL A 1 98 ? -5.823 2.013 10.000 1.00 80.62 98 VAL A CA 1
ATOM 771 C C . VAL A 1 98 ? -5.885 1.822 11.516 1.00 80.62 98 VAL A C 1
ATOM 773 O O . VAL A 1 98 ? -6.940 1.495 12.054 1.00 80.62 98 VAL A O 1
ATOM 776 N N . VAL A 1 99 ? -4.782 2.060 12.229 1.00 87.75 99 VAL A N 1
ATOM 777 C CA . VAL A 1 99 ? -4.673 1.721 13.658 1.00 87.75 99 VAL A CA 1
ATOM 778 C C . VAL A 1 99 ? -5.512 2.646 14.547 1.00 87.75 99 VAL A C 1
ATOM 780 O O . VAL A 1 99 ? -6.135 2.181 15.503 1.00 87.75 99 VAL A O 1
ATOM 783 N N . TYR A 1 100 ? -5.589 3.940 14.222 1.00 87.88 100 TYR A N 1
ATOM 784 C CA . TYR A 1 100 ? -6.292 4.925 15.051 1.00 87.88 100 TYR A CA 1
ATOM 785 C C . TYR A 1 100 ? -7.791 4.624 15.201 1.00 87.88 100 TYR A C 1
ATOM 787 O O . TYR A 1 100 ? -8.328 4.669 16.311 1.00 87.88 100 TYR A O 1
ATOM 795 N N . TYR A 1 101 ? -8.469 4.261 14.107 1.00 88.56 101 TYR A N 1
ATOM 796 C CA . TYR A 1 101 ? -9.902 3.975 14.157 1.00 88.56 101 TYR A CA 1
ATOM 797 C C . TYR A 1 101 ? -10.203 2.759 15.030 1.00 88.56 101 TYR A C 1
ATOM 799 O O . TYR A 1 101 ? -11.048 2.862 15.920 1.00 88.56 101 TYR A O 1
ATOM 807 N N . PHE A 1 102 ? -9.480 1.649 14.852 1.00 90.44 102 PHE A N 1
ATOM 808 C CA . PHE A 1 102 ? -9.687 0.450 15.669 1.00 90.44 102 PHE A CA 1
ATOM 809 C C . PHE A 1 102 ? -9.447 0.707 17.160 1.00 90.44 102 PHE A C 1
ATOM 811 O O . PHE A 1 102 ? -10.246 0.265 17.982 1.00 90.44 102 PHE A O 1
ATOM 818 N N . LEU A 1 103 ? -8.413 1.477 17.513 1.00 90.19 103 LEU A N 1
ATOM 819 C CA . LEU A 1 103 ? -8.144 1.843 18.907 1.00 90.19 103 LEU A CA 1
ATOM 820 C C . LEU A 1 103 ? -9.265 2.699 19.509 1.00 90.19 103 LEU A C 1
ATOM 822 O O . LEU A 1 103 ? -9.748 2.393 20.596 1.00 90.19 103 LEU A O 1
ATOM 826 N N . SER A 1 104 ? -9.728 3.726 18.787 1.00 93.25 104 SER A N 1
ATOM 827 C CA . SER A 1 104 ? -10.809 4.598 19.269 1.00 93.25 104 SER A CA 1
ATOM 828 C C . SER A 1 104 ? -12.138 3.854 19.459 1.00 93.25 104 SER A C 1
ATOM 830 O O . SER A 1 104 ? -12.912 4.167 20.365 1.00 93.25 104 SER A O 1
ATOM 832 N N . PHE A 1 105 ? -12.410 2.843 18.629 1.00 93.19 105 PHE A N 1
ATOM 833 C CA . PHE A 1 105 ? -13.560 1.962 18.817 1.00 93.19 105 PHE A CA 1
ATOM 834 C C . PHE A 1 105 ? -13.364 1.006 19.993 1.00 93.19 105 PHE A C 1
ATOM 836 O O . PHE A 1 105 ? -14.313 0.796 20.747 1.00 93.19 105 PHE A O 1
ATOM 843 N N . GLY A 1 106 ? -12.153 0.479 20.190 1.00 95.69 106 GLY A N 1
ATOM 844 C CA . GLY A 1 106 ? -11.817 -0.365 21.337 1.00 95.69 106 GLY A CA 1
ATOM 845 C C . GLY A 1 106 ? -12.050 0.336 22.677 1.00 95.69 106 GLY A C 1
ATOM 846 O O . GLY A 1 106 ? -12.662 -0.240 23.572 1.00 95.69 106 GLY A O 1
ATOM 847 N N . GLU A 1 107 ? -11.653 1.606 22.799 1.00 96.00 107 GLU A N 1
ATOM 848 C CA . GLU A 1 107 ? -11.871 2.401 24.018 1.00 96.00 107 GLU A CA 1
ATOM 849 C C . GLU A 1 107 ? -13.365 2.605 24.325 1.00 96.00 107 GLU A C 1
ATOM 851 O O . GLU A 1 107 ? -13.812 2.450 25.467 1.00 96.00 107 GLU A O 1
ATOM 856 N N . LYS A 1 108 ? -14.166 2.898 23.294 1.00 94.50 108 LYS A N 1
ATOM 857 C CA . LYS A 1 108 ? -15.623 3.035 23.437 1.00 94.50 108 LYS A CA 1
ATOM 858 C C . LYS A 1 108 ? -16.287 1.717 23.822 1.00 94.50 108 LYS A C 1
ATOM 860 O O . LYS A 1 108 ? -17.217 1.729 24.620 1.00 94.50 108 LYS A O 1
ATOM 865 N N . TYR A 1 109 ? -15.810 0.597 23.281 1.00 95.44 109 TYR A N 1
ATOM 866 C CA . TYR A 1 109 ? -16.297 -0.730 23.655 1.00 95.44 109 TYR A CA 1
ATOM 867 C C . TYR A 1 109 ? -16.017 -1.024 25.131 1.00 95.44 109 TYR A C 1
ATOM 869 O O . TYR A 1 109 ? -16.941 -1.347 25.871 1.00 95.44 109 TYR A O 1
ATOM 877 N N . ASN A 1 110 ? -14.776 -0.827 25.576 1.00 95.62 110 ASN A N 1
ATOM 878 C CA . ASN A 1 110 ? -14.382 -1.112 26.953 1.00 95.62 110 ASN A CA 1
ATOM 879 C C . ASN A 1 110 ? -15.158 -0.254 27.974 1.00 95.62 110 ASN A C 1
ATOM 881 O O . ASN A 1 110 ? -15.672 -0.758 28.967 1.00 95.62 110 ASN A O 1
ATOM 885 N N . SER A 1 111 ? -15.295 1.049 27.713 1.00 95.06 111 SER A N 1
ATOM 886 C CA . SER A 1 111 ? -15.979 1.965 28.639 1.00 95.06 111 SER A CA 1
ATOM 887 C C . SER A 1 111 ? -17.498 1.777 28.675 1.00 95.06 111 SER A C 1
ATOM 889 O O . SER A 1 111 ? -18.088 1.762 29.751 1.00 95.06 111 SER A O 1
ATOM 891 N N . LEU A 1 112 ? -18.153 1.641 27.517 1.00 94.75 112 LEU A N 1
ATOM 892 C CA . LEU A 1 112 ? -19.615 1.582 27.460 1.00 94.75 112 LEU A CA 1
ATOM 893 C C . LEU A 1 112 ? -20.152 0.180 27.725 1.00 94.75 112 LEU A C 1
ATOM 895 O O . LEU A 1 112 ? -21.161 0.039 28.412 1.00 94.75 112 LEU A O 1
ATOM 899 N N . ILE A 1 113 ? -19.526 -0.848 27.155 1.00 93.88 113 ILE A N 1
ATOM 900 C CA . ILE A 1 113 ? -20.068 -2.207 27.193 1.00 93.88 113 ILE A CA 1
ATOM 901 C C . ILE A 1 113 ? -19.534 -2.940 28.414 1.00 93.88 113 ILE A C 1
ATOM 903 O O . ILE A 1 113 ? -20.340 -3.327 29.260 1.00 93.88 113 ILE A O 1
ATOM 907 N N . ASP A 1 114 ? -18.212 -3.066 28.538 1.00 89.19 114 ASP A N 1
ATOM 908 C CA . ASP A 1 114 ? -17.613 -3.860 29.613 1.00 89.19 114 ASP A CA 1
ATOM 909 C C . ASP A 1 114 ? -17.790 -3.159 30.964 1.00 89.19 114 ASP A C 1
ATOM 911 O O . ASP A 1 114 ? -18.474 -3.686 31.837 1.00 89.19 114 ASP A O 1
ATOM 915 N N . GLN A 1 115 ? -17.284 -1.935 31.125 1.00 90.88 115 GLN A N 1
ATOM 916 C CA . GLN A 1 115 ? -17.395 -1.204 32.398 1.00 90.88 115 GLN A CA 1
ATOM 917 C C . GLN A 1 115 ? -18.778 -0.578 32.644 1.00 90.88 115 GLN A C 1
ATOM 919 O O . GLN A 1 115 ? -19.118 -0.259 33.778 1.00 90.88 115 GLN A O 1
ATOM 924 N N . GLY A 1 116 ? -19.581 -0.373 31.598 1.00 91.31 116 GLY A N 1
ATOM 925 C CA . GLY A 1 116 ? -20.893 0.267 31.705 1.00 91.31 116 GLY A CA 1
ATOM 926 C C . GLY A 1 116 ? -22.029 -0.745 31.833 1.00 91.31 116 GLY A C 1
ATOM 927 O O . GLY A 1 116 ? -22.447 -1.126 32.928 1.00 91.31 116 GLY A O 1
ATOM 928 N N . TRP A 1 117 ? -22.574 -1.161 30.689 1.00 92.25 117 TRP A N 1
ATOM 929 C CA . TRP A 1 117 ? -23.780 -1.989 30.631 1.00 92.25 117 TRP A CA 1
ATOM 930 C C . TRP A 1 117 ? -23.615 -3.352 31.305 1.00 92.25 117 TRP A C 1
ATOM 932 O O . TRP A 1 117 ? -24.551 -3.813 31.960 1.00 92.25 117 TRP A O 1
ATOM 942 N N . SER A 1 118 ? -22.454 -3.999 31.165 1.00 91.12 118 SER A N 1
ATOM 943 C CA . SER A 1 118 ? -22.243 -5.330 31.738 1.00 91.12 118 SER A CA 1
ATOM 944 C C . SER A 1 118 ? -22.203 -5.299 33.270 1.00 91.12 118 SER A C 1
ATOM 946 O O . SER A 1 118 ? -22.810 -6.158 33.909 1.00 91.12 118 SER A O 1
ATOM 948 N N . GLU A 1 119 ? -21.603 -4.268 33.875 1.00 91.62 119 GLU A N 1
ATOM 949 C CA . GLU A 1 119 ? -21.613 -4.089 35.332 1.00 91.62 119 GLU A CA 1
ATOM 950 C C . GLU A 1 119 ? -22.999 -3.688 35.844 1.00 91.62 119 GLU A C 1
ATOM 952 O O . GLU A 1 119 ? -23.452 -4.210 36.870 1.00 91.62 119 GLU A O 1
ATOM 957 N N . TYR A 1 120 ? -23.707 -2.828 35.100 1.00 89.75 120 TYR A N 1
ATOM 958 C CA . TYR A 1 120 ? -25.062 -2.402 35.446 1.00 89.75 120 TYR A CA 1
ATOM 95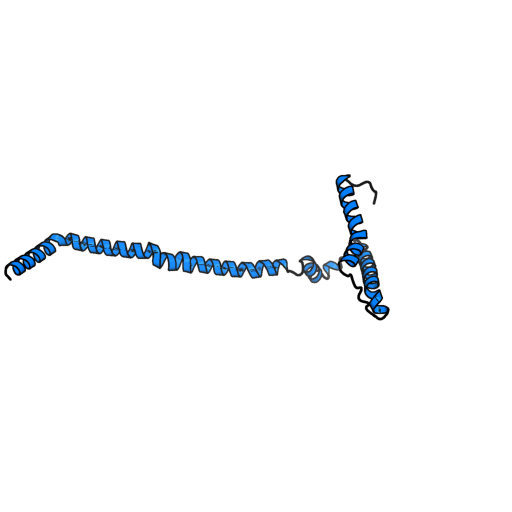9 C C . TYR A 1 120 ? -26.072 -3.556 35.419 1.00 89.75 120 TYR A C 1
ATOM 961 O O . TYR A 1 120 ? -26.917 -3.653 36.303 1.00 89.75 120 TYR A O 1
ATOM 969 N N . PHE A 1 121 ? -26.016 -4.443 34.425 1.00 88.88 121 PHE A N 1
ATOM 970 C CA . PHE A 1 121 ? -26.886 -5.626 34.399 1.00 88.88 121 PHE A CA 1
ATOM 971 C C . PHE A 1 121 ? -26.357 -6.780 35.251 1.00 88.88 121 PHE A C 1
ATOM 973 O O . PHE A 1 121 ? -27.126 -7.659 35.642 1.00 88.88 121 PHE A O 1
ATOM 980 N N . GLY A 1 122 ? -25.058 -6.789 35.525 1.00 91.44 122 GLY A N 1
ATOM 981 C CA . GLY A 1 122 ? -24.388 -7.816 36.295 1.00 91.44 122 GLY A CA 1
ATOM 982 C C . GLY A 1 122 ? -24.322 -7.493 37.784 1.00 91.44 122 GLY A C 1
ATOM 983 O O . GLY A 1 122 ? -25.320 -7.247 38.464 1.00 91.44 122 GLY A O 1
ATOM 984 N N . SER A 1 123 ? -23.108 -7.574 38.318 1.00 85.88 123 SER A N 1
ATOM 985 C CA . SER A 1 123 ? -22.849 -7.686 39.752 1.00 85.88 123 SER A CA 1
ATOM 986 C C . SER A 1 123 ? -23.254 -6.455 40.567 1.00 85.88 123 SER A C 1
ATOM 988 O O . SER A 1 123 ? -23.754 -6.630 41.679 1.00 85.88 123 SER A O 1
ATOM 990 N N . GLN A 1 124 ? -23.088 -5.229 40.052 1.00 89.19 124 GLN A N 1
ATOM 991 C CA . GLN A 1 124 ? -23.345 -4.012 40.836 1.00 89.19 124 GLN A CA 1
ATOM 992 C C . GLN A 1 124 ? -24.827 -3.857 41.178 1.00 89.19 124 GLN A C 1
ATOM 994 O O . GLN A 1 124 ? -25.180 -3.657 42.342 1.00 89.19 124 GLN A O 1
ATOM 999 N N . ASN A 1 125 ? -25.711 -3.990 40.191 1.00 90.75 125 ASN A N 1
ATOM 1000 C CA . ASN A 1 125 ? -27.142 -3.811 40.422 1.00 90.75 125 ASN A CA 1
ATOM 1001 C C . ASN A 1 125 ? -27.753 -5.008 41.165 1.00 90.75 125 ASN A C 1
ATOM 1003 O O . ASN A 1 125 ? -28.618 -4.832 42.022 1.00 90.75 125 ASN A O 1
ATOM 1007 N N . ILE A 1 126 ? -27.239 -6.224 40.934 1.00 91.38 126 ILE A N 1
ATOM 1008 C CA . ILE A 1 126 ? -27.616 -7.402 41.728 1.00 91.38 126 ILE A CA 1
ATOM 1009 C C . ILE A 1 126 ? -27.242 -7.200 43.204 1.00 91.38 126 ILE A C 1
ATOM 1011 O O . ILE A 1 126 ? -28.068 -7.449 44.083 1.00 91.38 126 ILE A O 1
ATOM 1015 N N . TYR A 1 127 ? -26.040 -6.698 43.499 1.00 94.06 127 TYR A N 1
ATOM 1016 C CA . TYR A 1 127 ? -25.618 -6.399 44.869 1.00 94.06 127 TYR A CA 1
ATOM 1017 C C . TYR A 1 127 ? -26.503 -5.327 45.531 1.00 94.06 127 TYR A C 1
ATOM 1019 O O . TYR A 1 127 ? -26.921 -5.482 46.683 1.00 94.06 127 TYR A O 1
ATOM 1027 N N . LEU A 1 128 ? -26.852 -4.262 44.802 1.00 93.38 128 LEU A N 1
ATOM 1028 C CA . LEU A 1 128 ? -27.748 -3.210 45.298 1.00 93.38 128 LEU A CA 1
ATOM 1029 C C . LEU A 1 128 ? -29.171 -3.736 45.571 1.00 93.38 128 LEU A C 1
ATOM 1031 O O . LEU A 1 128 ? -29.769 -3.420 46.603 1.00 93.38 128 LEU A O 1
ATOM 1035 N N . ASN A 1 129 ? -29.702 -4.608 44.712 1.00 91.94 129 ASN A N 1
ATOM 1036 C CA . ASN A 1 129 ? -31.000 -5.242 44.950 1.00 91.94 129 ASN A CA 1
ATOM 1037 C C . ASN A 1 129 ? -30.971 -6.225 46.133 1.00 91.94 129 ASN A C 1
ATOM 1039 O O . ASN A 1 129 ? -31.888 -6.236 46.954 1.00 91.94 129 ASN A O 1
ATOM 1043 N N . LEU A 1 130 ? -29.920 -7.030 46.283 1.00 92.69 130 LEU A N 1
ATOM 1044 C CA . LEU A 1 130 ? -29.801 -7.964 47.411 1.00 92.69 130 LEU A CA 1
ATOM 1045 C C . LEU A 1 130 ? -29.611 -7.235 48.751 1.00 92.69 130 LEU A C 1
ATOM 1047 O O . LEU A 1 130 ? -30.209 -7.606 49.764 1.00 92.69 130 LEU A O 1
ATOM 1051 N N . SER A 1 131 ? -28.822 -6.162 48.776 1.00 94.19 131 SER A N 1
ATOM 1052 C CA . SER A 1 131 ? -28.638 -5.350 49.987 1.00 94.19 131 SER A CA 1
ATOM 1053 C C . SER A 1 131 ? -29.921 -4.611 50.393 1.00 94.19 131 SER A C 1
ATOM 1055 O O . SER A 1 131 ? -30.293 -4.611 51.567 1.00 94.19 131 SER A O 1
ATOM 1057 N N . SER A 1 132 ? -30.668 -4.050 49.437 1.00 93.00 132 SER A N 1
ATOM 1058 C CA . SER A 1 132 ? -31.947 -3.394 49.739 1.00 93.00 132 SER A CA 1
ATOM 1059 C C . SER A 1 132 ? -33.012 -4.388 50.219 1.00 93.00 132 SER A C 1
ATOM 1061 O O . SER A 1 132 ? -33.657 -4.140 51.243 1.00 93.00 132 SER A O 1
ATOM 1063 N N . THR A 1 133 ? -33.147 -5.544 49.565 1.00 94.06 133 THR A N 1
ATOM 1064 C CA . THR A 1 133 ? -34.099 -6.596 49.968 1.00 94.06 133 THR A CA 1
ATOM 1065 C C . THR A 1 133 ? -33.760 -7.207 51.325 1.00 94.06 133 THR A C 1
ATOM 1067 O O . THR A 1 133 ? -34.656 -7.374 52.154 1.00 94.06 133 THR A O 1
ATOM 1070 N N . SER A 1 134 ? -32.481 -7.467 51.613 1.00 91.88 134 SER A N 1
ATOM 1071 C CA . SER A 1 134 ? -32.058 -7.951 52.935 1.00 91.88 134 SER A CA 1
ATOM 1072 C C . SER A 1 134 ? -32.333 -6.931 54.043 1.00 91.88 134 SER A C 1
ATOM 1074 O O . SER A 1 134 ? -32.837 -7.307 55.101 1.00 91.88 134 SER A O 1
ATOM 1076 N N . SER A 1 135 ? -32.117 -5.633 53.796 1.00 91.81 135 SER A N 1
ATOM 1077 C CA . SER A 1 135 ? -32.442 -4.584 54.775 1.00 91.81 135 SER A CA 1
ATOM 1078 C C . SER A 1 135 ? -33.949 -4.483 55.069 1.00 91.81 135 SER A C 1
ATOM 1080 O O . SER A 1 135 ? -34.353 -4.253 56.213 1.00 91.81 135 SER A O 1
ATOM 1082 N N . LEU A 1 136 ? -34.799 -4.701 54.057 1.00 88.25 136 LEU A N 1
ATOM 1083 C CA . LEU A 1 136 ? -36.256 -4.777 54.206 1.00 88.25 136 LEU A CA 1
ATOM 1084 C C . LEU A 1 136 ? -36.671 -6.016 55.003 1.00 88.25 136 LEU A C 1
ATOM 1086 O O . LEU A 1 136 ? -37.458 -5.903 55.943 1.00 88.25 136 LEU A O 1
ATOM 1090 N N . ALA A 1 137 ? -36.102 -7.177 54.675 1.00 87.69 137 ALA A N 1
ATOM 1091 C CA . ALA A 1 137 ? -36.356 -8.418 55.396 1.00 87.69 137 ALA A CA 1
ATOM 1092 C C . ALA A 1 137 ? -35.963 -8.296 56.875 1.00 87.69 137 ALA A C 1
ATOM 1094 O O . ALA A 1 137 ? -36.733 -8.681 57.753 1.00 87.69 137 ALA A O 1
ATOM 1095 N N . GLN A 1 138 ? -34.819 -7.676 57.174 1.00 89.44 138 GLN A N 1
ATOM 1096 C CA . GLN A 1 138 ? -34.377 -7.456 58.549 1.00 89.44 138 GLN A CA 1
ATOM 1097 C C . GLN A 1 138 ? -35.371 -6.592 59.344 1.00 89.44 138 GLN A C 1
ATOM 1099 O O . GLN A 1 138 ? -35.682 -6.913 60.491 1.00 89.44 138 GLN A O 1
ATOM 1104 N N . LYS A 1 139 ? -35.933 -5.535 58.740 1.00 86.12 139 LYS A N 1
ATOM 1105 C CA . LYS A 1 139 ? -36.976 -4.711 59.380 1.00 86.12 139 LYS A CA 1
ATOM 1106 C C . LYS A 1 139 ? -38.263 -5.494 59.648 1.00 86.12 139 LYS A C 1
ATOM 1108 O O . LYS A 1 139 ? -38.872 -5.302 60.698 1.00 86.12 139 LYS A O 1
ATOM 1113 N N . LEU A 1 140 ? -38.665 -6.382 58.735 1.00 80.62 140 LEU A N 1
ATOM 1114 C CA . LEU A 1 140 ? -39.810 -7.273 58.952 1.00 80.62 140 LEU A CA 1
ATOM 1115 C C . LEU A 1 140 ? -39.553 -8.217 60.132 1.00 80.62 140 LEU A C 1
ATOM 1117 O O . LEU A 1 140 ? -40.403 -8.318 61.016 1.00 80.62 140 LEU A O 1
ATOM 1121 N N . PHE A 1 141 ? -38.358 -8.816 60.202 1.00 79.62 141 PHE A N 1
ATOM 1122 C CA . PHE A 1 141 ? -37.987 -9.701 61.306 1.00 79.62 141 PHE A CA 1
ATOM 1123 C C . PHE A 1 141 ? -37.924 -8.986 62.665 1.00 79.62 141 PHE A C 1
ATOM 1125 O O . PHE A 1 141 ? -38.280 -9.560 63.690 1.00 79.62 141 PHE A O 1
ATOM 1132 N N . PHE A 1 142 ? -37.551 -7.707 62.725 1.00 82.81 142 PHE A N 1
ATOM 1133 C CA . PHE A 1 142 ? -37.604 -6.978 63.998 1.00 82.81 142 PHE A CA 1
ATOM 1134 C C . PHE A 1 142 ? -39.036 -6.746 64.516 1.00 82.81 142 PHE A C 1
ATOM 1136 O O . PHE A 1 142 ? -39.231 -6.619 65.723 1.00 82.81 142 PHE A O 1
ATOM 1143 N N . ASN A 1 143 ? -40.052 -6.775 63.645 1.00 82.19 143 ASN A N 1
ATOM 1144 C CA . ASN A 1 143 ? -41.464 -6.642 64.026 1.00 82.19 143 ASN A CA 1
ATOM 1145 C C . ASN A 1 143 ? -42.165 -7.982 64.339 1.00 82.19 143 ASN A C 1
ATOM 1147 O O . ASN A 1 143 ? -43.390 -8.012 64.502 1.00 82.19 143 ASN A O 1
ATOM 1151 N N . ASN A 1 144 ? -41.405 -9.078 64.465 1.00 76.19 144 ASN A N 1
ATOM 1152 C CA . ASN A 1 144 ? -41.911 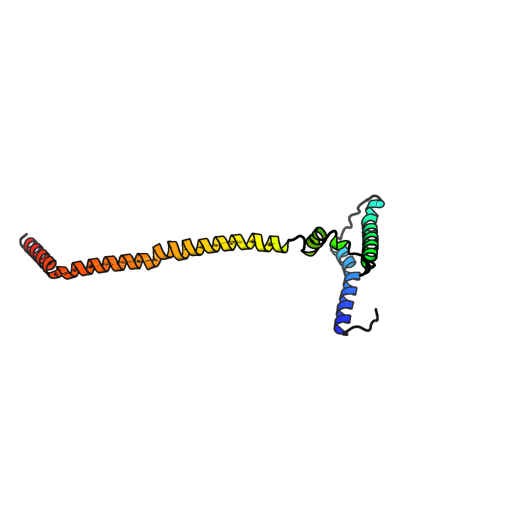-10.451 64.575 1.00 76.19 144 ASN A CA 1
ATOM 1153 C C . ASN A 1 144 ? -43.056 -10.643 65.584 1.00 76.19 144 ASN A C 1
ATOM 1155 O O . ASN A 1 144 ? -44.054 -11.269 65.239 1.00 76.19 144 ASN A O 1
ATOM 1159 N N . ILE A 1 145 ? -42.968 -10.089 66.802 1.00 75.31 145 ILE A N 1
ATOM 1160 C CA . ILE A 1 145 ? -43.996 -10.295 67.845 1.00 75.31 145 ILE A CA 1
ATOM 1161 C C . ILE A 1 145 ? -45.366 -9.766 67.401 1.00 75.31 145 ILE A C 1
ATOM 1163 O O . ILE A 1 145 ? -46.381 -10.440 67.579 1.00 75.31 145 ILE A O 1
ATOM 1167 N N . LYS A 1 146 ? -45.404 -8.575 66.792 1.00 76.00 146 LYS A N 1
ATOM 1168 C CA . LYS A 1 146 ? -46.656 -7.933 66.373 1.00 76.00 146 LYS A CA 1
ATOM 1169 C C . LYS A 1 146 ? -47.334 -8.729 65.256 1.00 76.00 146 LYS A C 1
ATOM 1171 O O . LYS A 1 146 ? -48.543 -8.921 65.300 1.00 76.00 146 LYS A O 1
ATOM 1176 N N . ILE A 1 147 ? -46.542 -9.233 64.307 1.00 78.88 147 ILE A N 1
ATOM 1177 C CA . ILE A 1 147 ? -47.014 -10.046 63.176 1.00 78.88 147 ILE A CA 1
ATOM 1178 C C . ILE A 1 147 ? -47.523 -11.411 63.662 1.00 78.88 147 ILE A C 1
ATOM 1180 O O . ILE A 1 147 ? -48.583 -11.870 63.234 1.00 78.88 147 ILE A O 1
ATOM 1184 N N . PHE A 1 148 ? -46.801 -12.045 64.591 1.00 83.06 148 PHE A N 1
ATOM 1185 C CA . PHE A 1 148 ? -47.187 -13.343 65.145 1.00 83.06 148 PHE A CA 1
ATOM 1186 C C . PHE A 1 148 ? -48.524 -13.261 65.895 1.00 83.06 148 PHE A C 1
ATOM 1188 O O . PHE A 1 148 ? -49.397 -14.105 65.703 1.00 83.06 148 PHE A O 1
ATOM 1195 N N . LEU A 1 149 ? -48.729 -12.199 66.682 1.00 79.88 149 LEU A N 1
ATOM 1196 C CA . LEU A 1 149 ? -49.984 -11.952 67.399 1.00 79.88 149 LEU A CA 1
ATOM 1197 C C . LEU A 1 149 ? -51.166 -11.712 66.451 1.00 79.88 149 LEU A C 1
ATOM 1199 O O . LEU A 1 149 ? -52.250 -12.247 66.678 1.00 79.88 149 LEU A O 1
ATOM 1203 N N . THR A 1 150 ? -50.972 -10.948 65.371 1.00 79.50 150 THR A N 1
ATOM 1204 C CA . THR A 1 150 ? -52.038 -10.728 64.383 1.00 79.50 1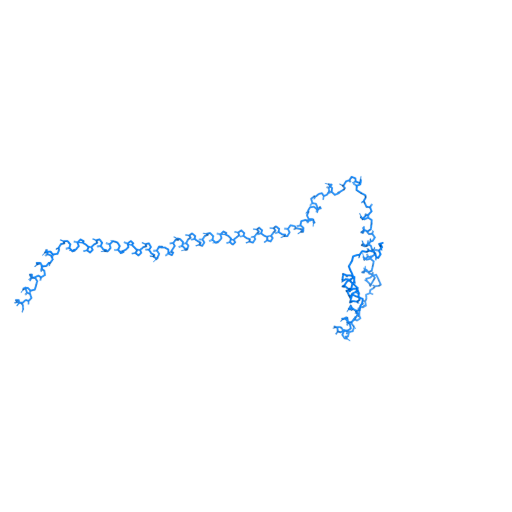50 THR A CA 1
ATOM 1205 C C . THR A 1 150 ? -52.396 -12.004 63.621 1.00 79.50 150 THR A C 1
ATOM 1207 O O . THR A 1 150 ? -53.574 -12.248 63.376 1.00 79.50 150 THR A O 1
ATOM 1210 N N . LEU A 1 151 ? -51.415 -12.855 63.299 1.00 82.06 151 LEU A N 1
ATOM 1211 C CA . LEU A 1 151 ? -51.664 -14.161 62.676 1.00 82.06 151 LEU A CA 1
ATOM 1212 C C . LEU A 1 151 ? -52.420 -15.106 63.618 1.00 82.06 151 LEU A C 1
ATOM 1214 O O . LEU A 1 151 ? -53.350 -15.783 63.186 1.00 82.06 151 LEU A O 1
ATOM 1218 N N . PHE A 1 152 ? -52.066 -15.115 64.906 1.00 83.56 152 PHE A N 1
ATOM 1219 C CA . PHE A 1 152 ? -52.747 -15.940 65.905 1.00 83.56 152 PHE A CA 1
ATOM 1220 C C . PHE A 1 152 ? -54.224 -15.548 66.064 1.00 83.56 152 PHE A C 1
ATOM 1222 O O . PHE A 1 152 ? -55.089 -16.417 66.130 1.00 83.56 152 PHE A O 1
ATOM 1229 N N . LEU A 1 153 ? -54.529 -14.245 66.046 1.00 86.62 153 LEU A N 1
ATOM 1230 C CA . LEU A 1 153 ? -55.909 -13.747 66.078 1.00 86.62 153 LEU A CA 1
ATOM 1231 C C . LEU A 1 153 ? -56.715 -14.179 64.847 1.00 86.62 153 LEU A C 1
ATOM 1233 O O . LEU A 1 153 ? -57.840 -14.648 64.994 1.00 86.62 153 LEU A O 1
ATOM 1237 N N . ILE A 1 154 ? -56.141 -14.065 63.645 1.00 85.56 154 ILE A N 1
ATOM 1238 C CA . ILE A 1 154 ? -56.798 -14.515 62.407 1.00 85.56 154 ILE A CA 1
ATOM 1239 C C . ILE A 1 154 ? -57.082 -16.020 62.465 1.00 85.56 154 ILE A C 1
ATOM 1241 O O . ILE A 1 154 ? -58.163 -16.454 62.074 1.00 85.56 154 ILE A O 1
ATOM 1245 N N . TRP A 1 155 ? -56.144 -16.813 62.986 1.00 88.12 155 TRP A N 1
ATOM 1246 C CA . TRP A 1 155 ? -56.329 -18.253 63.140 1.00 88.12 155 TRP A CA 1
ATOM 1247 C C . TRP A 1 155 ? -57.456 -18.597 64.118 1.00 88.12 155 TRP A C 1
ATOM 1249 O O . TRP A 1 155 ? -58.289 -19.439 63.804 1.00 88.12 155 TRP A O 1
ATOM 1259 N N . ILE A 1 156 ? -57.556 -17.900 65.255 1.00 85.94 156 ILE A N 1
ATOM 1260 C CA . ILE A 1 156 ? -58.684 -18.073 66.183 1.00 85.94 156 ILE A CA 1
ATOM 1261 C C . ILE A 1 156 ? -60.012 -17.754 65.489 1.00 85.94 156 ILE A C 1
ATOM 1263 O O . ILE A 1 156 ? -60.951 -18.537 65.596 1.00 85.94 156 ILE A O 1
ATOM 1267 N N . CYS A 1 157 ? -60.097 -16.643 64.749 1.00 87.69 157 CYS A N 1
ATOM 1268 C CA . CYS A 1 157 ? -61.310 -16.296 64.005 1.00 87.69 157 CYS A CA 1
ATOM 1269 C C . CYS A 1 157 ? -61.688 -17.372 62.977 1.00 87.69 157 CYS A C 1
ATOM 1271 O O . CYS A 1 157 ? -62.866 -17.676 62.836 1.00 87.69 157 CYS A O 1
ATOM 1273 N N . LEU A 1 158 ? -60.703 -17.973 62.301 1.00 86.31 158 LEU A N 1
ATOM 1274 C CA . LEU A 1 158 ? -60.926 -19.094 61.384 1.00 86.31 158 LEU A CA 1
ATOM 1275 C C . LEU A 1 158 ? -61.405 -20.366 62.090 1.00 86.31 158 LEU A C 1
ATOM 1277 O O . LEU A 1 158 ? -62.107 -21.140 61.465 1.00 86.31 158 LEU A O 1
ATOM 1281 N N . MET A 1 159 ? -61.041 -20.594 63.354 1.00 79.25 159 MET A N 1
ATOM 1282 C CA . MET A 1 159 ? -61.522 -21.751 64.126 1.00 79.25 159 MET A CA 1
ATOM 1283 C C . MET A 1 159 ? -62.952 -21.553 64.655 1.00 79.25 159 MET A C 1
ATOM 1285 O O . MET A 1 159 ? -63.600 -22.525 65.036 1.00 79.25 159 MET A O 1
ATOM 1289 N N . PHE A 1 160 ? -63.424 -20.303 64.727 1.00 75.06 160 PHE A N 1
ATOM 1290 C CA . PHE A 1 160 ? -64.798 -19.960 65.111 1.00 75.06 160 PHE A CA 1
ATOM 1291 C C . PHE A 1 160 ? -65.785 -19.948 63.933 1.00 75.06 160 PHE A C 1
ATOM 1293 O O . PHE A 1 160 ? -66.993 -19.946 64.174 1.00 75.06 160 PHE A O 1
ATOM 1300 N N . ILE A 1 161 ? -65.281 -19.912 62.697 1.00 67.25 161 ILE A N 1
ATOM 1301 C CA . ILE A 1 161 ? -66.042 -20.113 61.453 1.00 67.25 161 ILE A CA 1
ATOM 1302 C C . ILE A 1 161 ? -66.051 -21.603 61.121 1.00 67.25 161 ILE A C 1
ATOM 1304 O O . ILE A 1 161 ? -67.136 -22.097 60.743 1.00 67.25 161 ILE A O 1
#

Secondary structure (DSSP, 8-state):
--S--S-HHHHHHHHHHHHHHHHHHHHHHHHH-SS-------HHHHHHHHHHHHHHHHHHHHHHT--TTS--HHHHTHHHHHHHHTGGGHHHHHHHHHHHHHHHHHHHHIIIIIIIIIHHHTHHHHHHHHHHHHHHHHHHHHTHHHHHHHHHHHHHHHHH-

Sequence (161 aa):
FSLLDSSELMLKGMGGLIFFVIFGGSLISWLVFPTPYLICLPMMMKLMVLLVILLGAWLGYLVSLVSLSDFSNTLKFNNLSFFFSSLWNLNYLSTFGVVYYFLSFGEKYNSLIDQGWSEYFGSQNIYLNLSSTSSLAQKLFFNNIKIFLTLFLIWICLMFI